Protein AF-A0A0P7T692-F1 (afdb_monomer)

Solvent-accessible surface area (backbone atoms only — not comparable to full-atom values): 8174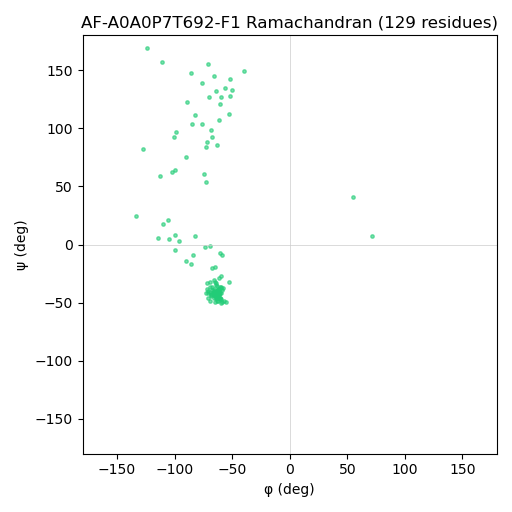 Å² total; per-residue (Å²): 115,74,67,59,56,51,54,51,48,55,52,49,52,51,54,51,49,53,57,44,62,77,65,64,51,28,70,84,69,77,42,54,64,71,55,39,50,37,54,76,70,40,74,71,66,78,65,54,94,86,53,68,98,58,78,52,71,67,55,52,51,53,51,51,55,52,51,51,53,52,52,53,49,50,56,47,51,54,50,52,50,53,54,47,51,54,47,50,53,53,49,52,52,49,48,46,67,77,50,67,76,80,76,67,81,78,81,65,66,87,77,78,80,66,85,64,72,84,73,51,63,87,85,70,54,87,81,83,82,80,132

Structure (mmCIF, N/CA/C/O backbone):
data_AF-A0A0P7T692-F1
#
_entry.id   AF-A0A0P7T692-F1
#
loop_
_atom_site.group_PDB
_atom_site.id
_atom_site.type_symbol
_atom_site.label_atom_id
_atom_site.label_alt_id
_atom_site.label_comp_id
_atom_site.label_asym_id
_atom_site.label_entity_id
_atom_site.label_seq_id
_atom_site.pdbx_PDB_ins_code
_atom_site.Cartn_x
_atom_site.Cartn_y
_atom_site.Cartn_z
_atom_site.occupancy
_atom_site.B_iso_or_equiv
_atom_site.auth_seq_id
_atom_site.auth_comp_id
_atom_site.auth_asym_id
_atom_site.auth_atom_id
_atom_site.pdbx_PDB_model_num
ATOM 1 N N . MET A 1 1 ? -5.512 -21.805 60.245 1.00 50.34 1 MET A N 1
ATOM 2 C CA . MET A 1 1 ? -5.287 -20.348 60.071 1.00 50.34 1 MET A CA 1
ATOM 3 C C . MET A 1 1 ? -5.081 -19.910 58.616 1.00 50.34 1 MET A C 1
ATOM 5 O O . MET A 1 1 ? -5.544 -18.835 58.269 1.00 50.34 1 MET A O 1
ATOM 9 N N . ARG A 1 2 ? -4.483 -20.729 57.733 1.00 51.19 2 ARG A N 1
ATOM 10 C CA . ARG A 1 2 ? -4.285 -20.387 56.305 1.00 51.19 2 ARG A CA 1
ATOM 11 C C . ARG A 1 2 ? -5.584 -20.201 55.493 1.00 51.19 2 ARG A C 1
ATOM 13 O O . ARG A 1 2 ? -5.631 -19.345 54.624 1.00 51.19 2 ARG A O 1
ATOM 20 N N . GLY A 1 3 ? -6.645 -20.951 55.814 1.00 55.47 3 GLY A N 1
ATOM 21 C CA . GLY A 1 3 ? -7.948 -20.853 55.135 1.00 55.47 3 GLY A CA 1
ATOM 22 C C . GLY A 1 3 ? -8.744 -19.581 55.460 1.00 55.47 3 GLY A C 1
ATOM 23 O O . GLY A 1 3 ? -9.309 -18.977 54.561 1.00 55.47 3 GLY A O 1
ATOM 24 N N . TYR A 1 4 ? -8.722 -19.111 56.712 1.00 52.00 4 TYR A N 1
ATOM 25 C CA . TYR A 1 4 ? -9.394 -17.863 57.104 1.00 52.00 4 TYR A CA 1
ATOM 26 C C . TYR A 1 4 ? -8.757 -16.640 56.427 1.00 52.00 4 TYR A C 1
ATOM 28 O O . TYR A 1 4 ? -9.470 -15.778 55.931 1.00 52.00 4 TYR A O 1
ATOM 36 N N . MET A 1 5 ? -7.425 -16.599 56.314 1.00 55.22 5 MET A N 1
ATOM 37 C CA . MET A 1 5 ? -6.716 -15.504 55.636 1.00 55.22 5 MET A CA 1
ATOM 38 C C . MET A 1 5 ? -7.028 -15.433 54.131 1.00 55.22 5 MET A C 1
ATOM 40 O O . MET A 1 5 ? -7.100 -14.343 53.576 1.00 55.22 5 MET A O 1
ATOM 44 N N . HIS A 1 6 ? -7.279 -16.577 53.481 1.00 57.28 6 HIS A N 1
ATOM 45 C CA . HIS A 1 6 ? -7.685 -16.632 52.073 1.00 57.28 6 HIS A CA 1
ATOM 46 C C . HIS A 1 6 ? -9.137 -16.162 51.874 1.00 57.28 6 HIS A C 1
ATOM 48 O O . HIS A 1 6 ? -9.413 -15.392 50.963 1.00 57.28 6 HIS A O 1
ATOM 54 N N . VAL A 1 7 ? -10.062 -16.555 52.758 1.00 59.16 7 VAL A N 1
ATOM 55 C CA . VAL A 1 7 ? -11.475 -16.131 52.690 1.00 59.16 7 VAL A CA 1
ATOM 56 C C . VAL A 1 7 ? -11.635 -14.637 53.008 1.00 59.16 7 VAL A C 1
ATOM 58 O O . VAL A 1 7 ? -12.359 -13.940 52.300 1.00 59.16 7 VAL A O 1
ATOM 61 N N . TYR A 1 8 ? -10.918 -14.109 54.008 1.00 59.44 8 TYR A N 1
ATOM 62 C CA . TYR A 1 8 ? -10.905 -12.666 54.284 1.00 59.44 8 TYR A CA 1
ATOM 63 C C . TYR A 1 8 ? -10.190 -11.868 53.192 1.00 59.44 8 TYR A C 1
ATOM 65 O O . TYR A 1 8 ? -10.651 -10.784 52.855 1.00 59.44 8 TYR A O 1
ATOM 73 N N . GLY A 1 9 ? -9.114 -12.402 52.602 1.00 60.28 9 GLY A N 1
ATOM 74 C CA . GLY A 1 9 ? -8.424 -11.774 51.474 1.00 60.28 9 GLY A CA 1
ATOM 75 C C . GLY A 1 9 ? -9.311 -11.650 50.232 1.00 60.28 9 GLY A C 1
ATOM 76 O O . GLY A 1 9 ? -9.384 -10.576 49.644 1.00 60.28 9 GLY A O 1
ATOM 77 N N . VAL A 1 10 ? -10.050 -12.706 49.875 1.00 62.22 10 VAL A N 1
ATOM 78 C CA . VAL A 1 10 ? -11.008 -12.685 48.751 1.00 62.22 10 VAL A CA 1
ATOM 79 C C . VAL A 1 10 ? -12.199 -11.758 49.042 1.00 62.22 10 VAL A C 1
ATOM 81 O O . VAL A 1 10 ? -12.615 -11.008 48.163 1.00 62.22 10 VAL A O 1
ATOM 84 N N . SER A 1 11 ? -12.705 -11.738 50.280 1.00 65.38 11 SER A N 1
ATOM 85 C CA . SER A 1 11 ? -13.794 -10.836 50.696 1.00 65.38 11 SER A CA 1
ATOM 86 C C . SER A 1 11 ? -13.380 -9.354 50.686 1.00 65.38 11 SER A C 1
ATOM 88 O O . SER A 1 11 ? -14.114 -8.499 50.187 1.00 65.38 11 SER A O 1
ATOM 90 N N . LEU A 1 12 ? -12.166 -9.044 51.155 1.00 70.12 12 LEU A N 1
ATOM 91 C CA . LEU A 1 12 ? -11.591 -7.698 51.083 1.00 70.12 12 LEU A CA 1
ATOM 92 C C . LEU A 1 12 ? -11.384 -7.254 49.631 1.00 70.12 12 LEU A C 1
ATOM 94 O O . LEU A 1 12 ? -11.774 -6.143 49.288 1.00 70.12 12 LEU A O 1
ATOM 98 N N . LEU A 1 13 ? -10.851 -8.123 48.763 1.00 74.81 13 LEU A N 1
ATOM 99 C CA . LEU A 1 13 ? -10.672 -7.817 47.338 1.00 74.81 13 LEU A CA 1
ATOM 100 C C . LEU A 1 13 ? -11.999 -7.495 46.641 1.00 74.81 13 LEU A C 1
ATOM 102 O O . LEU A 1 13 ? -12.043 -6.594 45.808 1.00 74.81 13 LEU A O 1
ATOM 106 N N . GLN A 1 14 ? -13.085 -8.176 47.006 1.00 79.06 14 GLN A N 1
ATOM 107 C CA . GLN A 1 14 ? -14.400 -7.926 46.420 1.00 79.06 14 GLN A CA 1
ATOM 108 C C . GLN A 1 14 ? -15.000 -6.588 46.874 1.00 79.06 14 GLN A C 1
ATOM 110 O O . GLN A 1 14 ? -15.521 -5.841 46.048 1.00 79.06 14 GLN A O 1
ATOM 115 N N . CYS A 1 15 ? -14.876 -6.239 48.157 1.00 82.75 15 CYS A N 1
ATOM 116 C CA . CYS A 1 15 ? -15.319 -4.937 48.668 1.00 82.75 15 CYS A CA 1
ATOM 117 C C . CYS A 1 15 ? -14.488 -3.779 48.077 1.00 82.75 15 CYS A C 1
ATOM 119 O O . CYS A 1 15 ? -15.026 -2.757 47.639 1.00 82.75 15 CYS A O 1
ATOM 121 N N . CYS A 1 16 ? -13.171 -3.966 47.983 1.00 83.75 16 CYS A N 1
ATOM 122 C CA . CYS A 1 16 ? -12.267 -3.017 47.340 1.00 83.75 16 CYS A CA 1
ATOM 123 C C . CYS A 1 16 ? -12.574 -2.835 45.846 1.00 83.75 16 CYS A C 1
ATOM 125 O O . CYS A 1 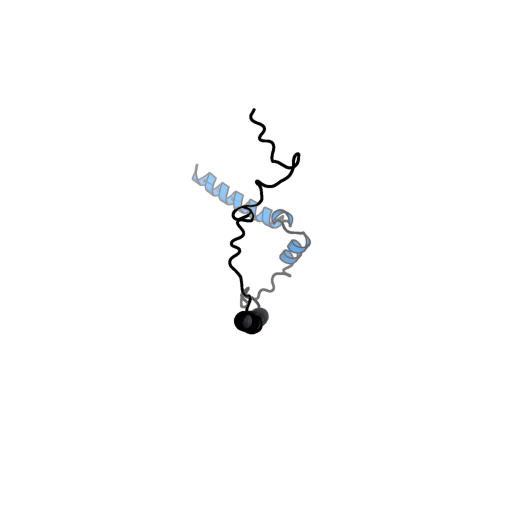16 ? -12.531 -1.714 45.355 1.00 83.75 16 CYS A O 1
ATOM 127 N N . ALA A 1 17 ? -12.925 -3.901 45.124 1.00 86.19 17 ALA A N 1
ATOM 128 C CA . ALA A 1 17 ? -13.275 -3.803 43.708 1.00 86.19 17 ALA A CA 1
ATOM 129 C C . ALA A 1 17 ? -14.570 -3.006 43.473 1.00 86.19 17 ALA A C 1
ATOM 131 O O . ALA A 1 17 ? -14.604 -2.158 42.587 1.00 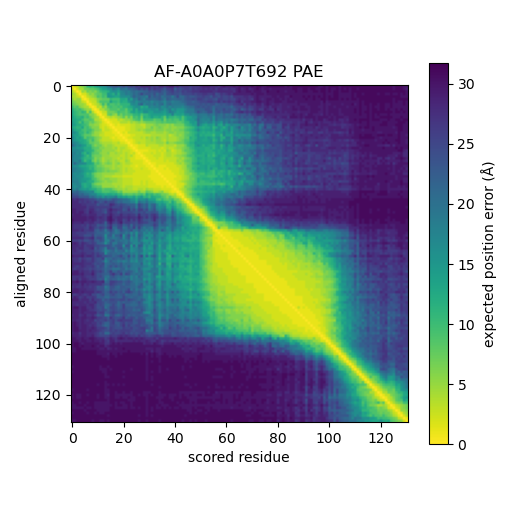86.19 17 ALA A O 1
ATOM 132 N N . VAL A 1 18 ? -15.615 -3.232 44.279 1.00 85.88 18 VAL A N 1
ATOM 133 C CA . VAL A 1 18 ? -16.887 -2.491 44.156 1.00 85.88 18 VAL A CA 1
ATOM 134 C C . VAL A 1 18 ? -16.668 -0.999 44.410 1.00 85.88 18 VAL A C 1
ATOM 136 O O . VAL A 1 18 ? -17.044 -0.170 43.588 1.00 85.88 18 VAL A O 1
ATOM 139 N N . THR A 1 19 ? -15.973 -0.665 45.498 1.00 85.38 19 THR A N 1
ATOM 140 C CA . THR A 1 19 ? -15.654 0.732 45.843 1.00 85.38 19 THR A CA 1
ATOM 141 C C . THR A 1 19 ? -14.712 1.408 44.844 1.00 85.38 19 THR A C 1
ATOM 143 O O . THR A 1 19 ? -14.803 2.619 44.644 1.00 85.38 19 THR A O 1
ATOM 146 N N . PHE A 1 20 ? -13.824 0.649 44.195 1.00 85.62 20 PHE A N 1
ATOM 147 C CA . PHE A 1 20 ? -12.983 1.148 43.107 1.00 85.62 20 PHE A CA 1
ATOM 148 C C . PHE A 1 20 ? -13.801 1.469 41.853 1.00 85.62 20 PHE A C 1
ATOM 150 O O . PHE A 1 20 ? -13.618 2.536 41.279 1.00 85.62 20 PHE A O 1
ATOM 157 N N . ILE A 1 21 ? -14.731 0.596 41.454 1.00 84.94 21 ILE A N 1
ATOM 158 C CA . ILE A 1 21 ? -15.604 0.830 40.292 1.00 84.94 21 ILE A CA 1
ATOM 159 C C . ILE A 1 21 ? -16.506 2.050 40.523 1.00 84.94 21 ILE A C 1
ATOM 161 O O . ILE A 1 21 ? -16.673 2.863 39.618 1.00 84.94 21 ILE A O 1
ATOM 165 N N . GLU A 1 22 ? -17.040 2.221 41.735 1.00 84.75 22 GLU A N 1
ATOM 166 C CA . GLU A 1 22 ? -17.847 3.397 42.101 1.00 84.75 22 GLU A CA 1
ATOM 167 C C . GLU A 1 22 ? -17.075 4.720 42.000 1.00 84.75 22 GLU A C 1
ATOM 169 O O . GLU A 1 22 ? -17.674 5.767 41.757 1.00 84.75 22 GLU A O 1
ATOM 174 N N . LYS A 1 23 ? -15.753 4.684 42.197 1.00 86.56 23 LYS A N 1
ATOM 175 C CA . LYS A 1 23 ? -14.864 5.856 42.159 1.00 86.56 23 LYS A CA 1
ATOM 176 C C . LYS A 1 23 ? -13.935 5.860 40.946 1.00 86.56 23 LYS A C 1
ATOM 178 O O . LYS A 1 23 ? -12.924 6.561 40.962 1.00 86.56 23 LYS A O 1
ATOM 183 N N . LEU A 1 24 ? -14.253 5.067 39.926 1.00 89.44 24 LEU A N 1
ATOM 184 C CA . LEU A 1 24 ? -13.445 4.950 38.723 1.00 89.44 24 LEU A CA 1
ATOM 185 C C . LEU A 1 24 ? -13.418 6.294 37.993 1.00 89.44 24 LEU A C 1
ATOM 187 O O . LEU A 1 24 ? -14.463 6.902 37.769 1.00 89.44 24 LEU A O 1
ATOM 191 N N . ASP A 1 25 ? -12.229 6.740 37.602 1.00 90.12 25 ASP A N 1
ATOM 192 C CA . ASP A 1 25 ? -12.041 7.972 36.845 1.00 90.12 25 ASP A CA 1
ATOM 193 C C . ASP A 1 25 ? -11.294 7.727 35.526 1.00 90.12 25 ASP A C 1
ATOM 195 O O . ASP A 1 25 ? -10.746 6.652 35.263 1.00 90.12 25 ASP A O 1
ATOM 199 N N . ALA A 1 26 ? -11.270 8.751 34.672 1.00 90.56 26 ALA A N 1
ATOM 200 C CA . ALA A 1 26 ? -10.615 8.679 33.370 1.00 90.56 26 ALA A CA 1
ATOM 201 C C . ALA A 1 26 ? -9.111 8.368 33.484 1.00 90.56 26 ALA A C 1
ATOM 203 O O . ALA A 1 26 ? -8.565 7.615 32.678 1.00 90.56 26 ALA A O 1
ATOM 204 N N . GLN A 1 27 ? -8.446 8.915 34.507 1.00 89.38 27 GLN A N 1
ATOM 205 C CA . GLN A 1 27 ? -7.010 8.733 34.729 1.00 89.38 27 GLN A CA 1
ATOM 206 C C . GLN A 1 27 ? -6.671 7.287 35.098 1.00 89.38 27 GLN A C 1
ATOM 208 O O . GLN A 1 27 ? -5.676 6.754 34.608 1.00 89.38 27 GLN A O 1
ATOM 213 N N . SER A 1 28 ? -7.536 6.620 35.866 1.00 89.25 28 SER A N 1
ATOM 214 C CA . SER A 1 28 ? -7.406 5.201 36.216 1.00 89.25 28 SER A CA 1
ATOM 215 C C . SER A 1 28 ? -7.387 4.284 34.990 1.00 89.25 28 SER A C 1
ATOM 217 O O . SER A 1 28 ? -6.801 3.205 35.043 1.00 89.25 28 SER A O 1
ATOM 219 N N . LEU A 1 29 ? -8.004 4.710 33.882 1.00 88.38 29 LEU A N 1
ATOM 220 C CA . LEU A 1 29 ? -8.062 3.975 32.615 1.00 88.38 29 LEU A CA 1
ATOM 221 C C . LEU A 1 29 ? -7.128 4.542 31.534 1.00 88.38 29 LEU A C 1
ATOM 223 O O . LEU A 1 29 ? -7.152 4.056 30.404 1.00 88.38 29 LEU A O 1
ATOM 227 N N . ASN A 1 30 ? -6.313 5.553 31.859 1.00 91.12 30 ASN A N 1
ATOM 228 C CA . ASN A 1 30 ? -5.482 6.282 30.896 1.00 91.12 30 ASN A CA 1
ATOM 229 C C . ASN A 1 30 ? -6.293 6.860 29.713 1.00 91.12 30 ASN A C 1
ATOM 231 O O . ASN A 1 30 ? -5.873 6.801 28.557 1.00 91.12 30 ASN A O 1
ATOM 235 N N . LEU A 1 31 ? -7.478 7.397 30.010 1.00 91.12 31 LEU A N 1
ATOM 236 C CA . LEU A 1 31 ? -8.375 8.039 29.052 1.00 91.12 31 LEU A CA 1
ATOM 237 C C . LEU A 1 31 ? -8.457 9.545 29.305 1.00 91.12 31 LEU A C 1
ATOM 239 O O . LEU A 1 31 ? -8.247 10.035 30.421 1.00 91.12 31 LEU A O 1
ATOM 243 N N . SER A 1 32 ? -8.832 10.293 28.269 1.00 91.19 32 SER A N 1
ATOM 244 C CA . SER A 1 32 ? -9.276 11.672 28.462 1.00 91.19 32 SER A CA 1
ATOM 245 C C . SER A 1 32 ? -10.652 11.707 29.143 1.00 91.19 32 SER A C 1
ATOM 247 O O . SER A 1 32 ? -11.452 10.778 29.021 1.00 91.19 32 SER A O 1
ATOM 249 N N . SER A 1 33 ? -10.967 12.806 29.838 1.00 90.06 33 SER A N 1
ATOM 250 C CA . SER A 1 33 ? -12.282 12.972 30.481 1.00 90.06 33 SER A CA 1
ATOM 251 C C . SER A 1 33 ? -13.433 12.881 29.470 1.00 90.06 33 SER A C 1
ATOM 253 O O . SER A 1 33 ? -14.445 12.250 29.754 1.00 90.06 33 SER A O 1
ATOM 255 N N . ALA A 1 34 ? -13.253 13.418 28.260 1.00 88.06 34 ALA A N 1
ATOM 256 C CA . ALA A 1 34 ? -14.269 13.369 27.212 1.00 88.06 34 ALA A CA 1
ATOM 257 C C . ALA A 1 34 ? -14.543 11.940 26.709 1.00 88.06 34 ALA A C 1
ATOM 259 O O . ALA A 1 34 ? -15.690 11.598 26.425 1.00 88.06 34 ALA A O 1
ATOM 260 N N . GLU A 1 35 ? -13.511 11.101 26.594 1.00 87.38 35 GLU A N 1
ATOM 261 C CA . GLU A 1 35 ? -13.670 9.698 26.195 1.00 87.38 35 GLU A CA 1
ATOM 262 C C . GLU A 1 35 ? -14.323 8.882 27.302 1.00 87.38 35 GLU A C 1
ATOM 264 O O . GLU A 1 35 ? -15.273 8.150 27.031 1.00 87.38 35 GLU A O 1
ATOM 269 N N . PHE A 1 36 ? -13.860 9.049 28.541 1.00 91.00 36 PHE A N 1
ATOM 270 C CA . PHE A 1 36 ? -14.435 8.383 29.703 1.00 91.00 36 PHE A CA 1
ATOM 271 C C . PHE A 1 36 ? -15.935 8.670 29.831 1.00 91.00 36 PHE A C 1
ATOM 273 O O . PHE A 1 36 ? -16.731 7.737 29.882 1.00 91.00 36 PHE A O 1
ATOM 280 N N . GLU A 1 37 ? -16.342 9.940 29.760 1.00 89.50 37 GLU A N 1
ATOM 281 C CA . GLU A 1 37 ? -17.759 10.321 29.798 1.00 89.50 37 GLU A CA 1
ATOM 282 C C . GLU A 1 37 ? -18.549 9.740 28.623 1.00 89.50 37 GLU A C 1
ATOM 284 O O . GLU A 1 37 ? -19.676 9.272 28.788 1.00 89.50 37 GLU A O 1
ATOM 289 N N . ARG A 1 38 ? -17.964 9.695 27.422 1.00 85.19 38 ARG A N 1
ATOM 290 C CA . ARG A 1 38 ? -18.615 9.079 26.257 1.00 85.19 38 ARG A CA 1
ATOM 291 C C . ARG A 1 38 ? -18.866 7.579 26.476 1.00 85.19 38 ARG A C 1
ATOM 293 O O . ARG A 1 38 ? -19.925 7.085 26.086 1.00 85.19 38 ARG A O 1
ATOM 300 N N . TYR A 1 39 ? -17.932 6.868 27.112 1.00 84.56 39 TYR A N 1
ATOM 301 C CA . TYR A 1 39 ? -18.098 5.458 27.487 1.00 84.56 39 TYR A CA 1
ATOM 302 C C . TYR A 1 39 ? -19.135 5.276 28.604 1.00 84.56 39 TYR A C 1
ATOM 304 O O . TYR A 1 39 ? -20.045 4.461 28.454 1.00 84.56 39 TYR A O 1
ATOM 312 N N . MET A 1 40 ? -19.045 6.057 29.684 1.00 83.81 40 MET A N 1
ATOM 313 C CA . MET A 1 40 ? -19.931 5.946 30.852 1.00 83.81 40 MET A CA 1
ATOM 314 C C . MET A 1 40 ? -21.374 6.377 30.555 1.00 83.81 40 MET A C 1
ATOM 316 O O . MET A 1 40 ? -22.316 5.788 31.078 1.00 83.81 40 MET A O 1
ATOM 320 N N . SER A 1 41 ? -21.569 7.350 29.659 1.00 83.50 41 SER A N 1
ATOM 321 C CA . SER A 1 41 ? -22.894 7.773 29.174 1.00 83.50 41 SER A CA 1
ATOM 322 C C . SER A 1 41 ? -23.548 6.780 28.206 1.00 83.50 41 SER A C 1
ATOM 324 O O . SER A 1 41 ? -24.662 7.019 27.742 1.00 83.50 41 SER A O 1
ATOM 326 N N . GLY A 1 42 ? -22.867 5.681 27.863 1.00 72.56 42 GLY A N 1
ATOM 327 C CA . GLY A 1 42 ? -23.387 4.669 26.947 1.00 72.56 42 GLY A CA 1
ATOM 328 C C . GLY A 1 42 ? -23.443 5.117 25.485 1.00 72.56 42 GLY A C 1
ATOM 329 O O . GLY A 1 42 ? -23.932 4.365 24.648 1.00 72.56 42 GLY A O 1
ATOM 330 N N . GLN A 1 43 ? -22.896 6.288 25.138 1.00 68.38 43 GLN A N 1
ATOM 331 C CA . GLN A 1 43 ? -22.857 6.786 23.756 1.00 68.38 43 GLN A CA 1
ATOM 332 C C . GLN A 1 43 ? -21.950 5.945 22.844 1.00 68.38 43 GLN A C 1
ATOM 334 O O . GLN A 1 43 ? -22.112 5.966 21.628 1.00 68.38 43 GLN A O 1
ATOM 339 N N . VAL A 1 44 ? -21.013 5.178 23.415 1.00 63.81 44 VAL A N 1
ATOM 340 C CA . VAL A 1 44 ? -20.218 4.178 22.675 1.00 63.81 44 VAL A CA 1
ATOM 341 C C . VAL A 1 44 ? -20.945 2.825 22.576 1.00 63.81 44 VAL A C 1
ATOM 343 O O . VAL A 1 44 ? -20.623 2.005 21.721 1.00 63.81 44 VAL A O 1
ATOM 346 N N . SER A 1 45 ? -21.964 2.592 23.411 1.00 59.03 45 SER A N 1
ATOM 347 C CA . SER A 1 45 ? -22.685 1.320 23.522 1.00 59.03 45 SER A CA 1
ATOM 348 C C . SER A 1 45 ? -24.037 1.364 22.802 1.00 59.03 45 SER A C 1
ATOM 350 O O . SER A 1 45 ? -25.099 1.190 23.394 1.00 59.03 45 SER A O 1
ATOM 352 N N . GLN A 1 46 ? -24.003 1.570 21.488 1.00 53.28 46 GLN A N 1
ATOM 353 C CA . GLN A 1 46 ? -25.032 1.030 20.594 1.00 53.28 46 GLN A CA 1
ATOM 354 C C . GLN A 1 46 ? -24.392 -0.040 19.710 1.00 53.28 46 GLN A C 1
ATOM 356 O O . GLN A 1 46 ? -24.365 0.058 18.488 1.00 53.28 46 GLN A O 1
ATOM 361 N N . VAL A 1 47 ? -23.835 -1.068 20.349 1.00 53.25 47 VAL A N 1
ATOM 362 C CA . VAL A 1 47 ? -23.504 -2.321 19.672 1.00 53.25 47 VAL A CA 1
ATOM 363 C C . VAL A 1 47 ? -24.647 -3.278 19.979 1.00 53.25 47 VAL A C 1
ATOM 365 O O . VAL A 1 47 ? -24.718 -3.866 21.055 1.00 53.25 47 VAL A O 1
ATOM 368 N N . ASP A 1 48 ? -25.593 -3.363 19.047 1.00 52.81 48 ASP A N 1
ATOM 369 C CA . ASP A 1 48 ? -26.598 -4.422 19.023 1.00 52.81 48 ASP A CA 1
ATOM 370 C C . ASP A 1 48 ? -25.859 -5.774 19.115 1.00 52.81 48 ASP A C 1
ATOM 372 O O . ASP A 1 48 ? -24.938 -5.998 18.330 1.00 52.81 48 ASP A O 1
ATOM 376 N N . PRO A 1 49 ? -26.201 -6.692 20.036 1.00 50.16 49 PRO A N 1
ATOM 377 C CA . PRO A 1 49 ? -25.544 -7.998 20.143 1.00 50.16 49 PRO A CA 1
ATOM 378 C C . PRO A 1 49 ? -25.680 -8.874 18.880 1.00 50.16 49 PRO A C 1
ATOM 380 O O . PRO A 1 49 ? -25.036 -9.920 18.796 1.00 50.16 49 PRO A O 1
ATOM 383 N N . ARG A 1 50 ? -26.484 -8.466 17.882 1.00 49.47 50 ARG A N 1
ATOM 384 C CA . ARG A 1 50 ? -26.501 -9.058 16.526 1.00 49.47 50 ARG A CA 1
ATOM 385 C C . ARG A 1 50 ? -25.534 -8.409 15.534 1.00 49.47 50 ARG A C 1
ATOM 387 O O . ARG A 1 50 ? -25.275 -8.987 14.482 1.00 49.47 50 ARG A O 1
ATOM 394 N N . SER A 1 51 ? -24.999 -7.241 15.858 1.00 53.31 51 SER A N 1
ATOM 395 C CA . SER A 1 51 ? -23.966 -6.560 15.093 1.00 53.31 51 SER A CA 1
ATOM 396 C C . SER A 1 51 ? -22.630 -6.805 15.778 1.00 53.31 51 SER A C 1
ATOM 398 O O . SER A 1 51 ? -22.213 -6.074 16.671 1.00 53.31 51 SER A O 1
ATOM 400 N N . SER A 1 52 ? -21.938 -7.854 15.344 1.00 54.34 52 SER A N 1
ATOM 401 C CA . SER A 1 52 ? -20.501 -8.010 15.579 1.00 54.34 52 SER A CA 1
ATOM 402 C C . SER A 1 52 ? -19.752 -6.673 15.419 1.00 54.34 52 SER A C 1
ATOM 404 O O . SER A 1 52 ? -20.137 -5.890 14.543 1.00 54.34 52 SER A O 1
ATOM 406 N N . PRO A 1 53 ? -18.635 -6.437 16.137 1.00 53.47 53 PRO A N 1
ATOM 407 C CA . PRO A 1 53 ? -17.689 -5.364 15.830 1.00 53.47 53 PRO A CA 1
ATOM 408 C C . PRO A 1 53 ? -16.899 -5.740 14.565 1.00 53.47 53 PRO A C 1
ATOM 410 O O . PRO A 1 53 ? -15.678 -5.860 14.564 1.00 53.47 53 PRO A O 1
ATOM 413 N N . GLY A 1 54 ? -17.619 -6.052 13.493 1.00 59.22 54 GLY A N 1
ATOM 414 C CA . GLY A 1 54 ? -17.064 -6.236 12.171 1.00 59.22 54 GLY A CA 1
ATOM 415 C C . GLY A 1 54 ? -16.982 -4.870 11.497 1.00 59.22 54 GLY A C 1
ATOM 416 O O . GLY A 1 54 ? -17.838 -4.018 11.754 1.00 59.22 54 GLY A O 1
ATOM 417 N N . PRO A 1 55 ? -15.983 -4.633 10.633 1.00 61.19 55 PRO A N 1
ATOM 418 C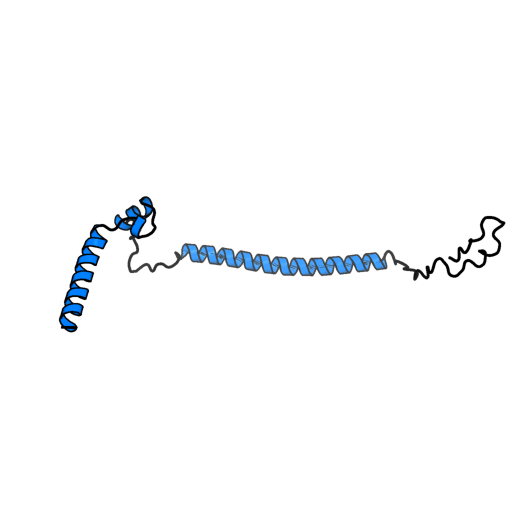 CA . PRO A 1 55 ? -16.053 -3.504 9.715 1.00 61.19 55 PRO A CA 1
ATOM 419 C C . PRO A 1 55 ? -17.412 -3.543 9.004 1.00 61.19 55 PRO A C 1
ATOM 421 O O . PRO A 1 55 ? -17.850 -4.612 8.570 1.00 61.19 55 PRO A O 1
ATOM 424 N N . SER A 1 56 ? -18.100 -2.398 8.937 1.00 78.94 56 SER A N 1
ATOM 425 C CA . SER A 1 56 ? -19.381 -2.305 8.235 1.00 78.94 56 SER A CA 1
ATOM 426 C C . SER A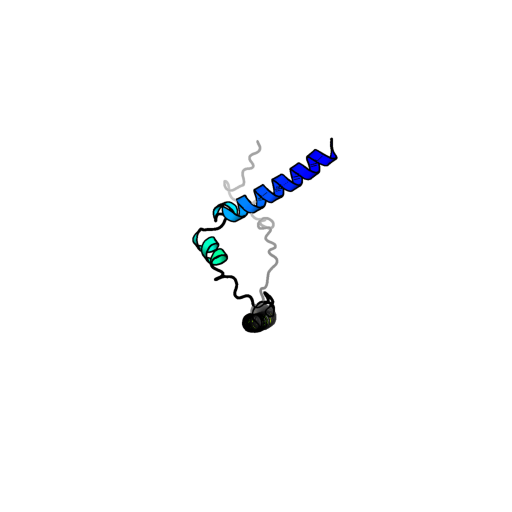 1 56 ? -19.215 -2.866 6.820 1.00 78.94 56 SER A C 1
ATOM 428 O O . SER A 1 56 ? -18.165 -2.692 6.197 1.00 78.94 56 SER A O 1
ATOM 430 N N . LEU A 1 57 ? -20.227 -3.571 6.307 1.00 81.62 57 LEU A N 1
ATOM 431 C CA . LEU A 1 57 ? -20.167 -4.170 4.967 1.00 81.62 57 LEU A CA 1
ATOM 432 C C . LEU A 1 57 ? -19.783 -3.132 3.895 1.00 81.62 57 LEU A C 1
ATOM 434 O O . LEU A 1 57 ? -19.036 -3.449 2.972 1.00 81.62 57 LEU A O 1
ATOM 438 N N . ASP A 1 58 ? -20.193 -1.876 4.086 1.00 84.25 58 ASP A N 1
ATOM 439 C CA . ASP A 1 58 ? -19.807 -0.737 3.249 1.00 84.25 58 ASP A CA 1
ATOM 440 C C . ASP A 1 58 ? -18.300 -0.450 3.287 1.00 84.25 58 ASP A C 1
ATOM 442 O O . ASP A 1 58 ? -17.679 -0.235 2.246 1.00 84.25 58 ASP A O 1
ATOM 446 N N . LEU A 1 59 ? -17.677 -0.487 4.471 1.00 88.19 59 LEU A N 1
ATOM 447 C CA . LEU A 1 59 ? -16.234 -0.298 4.609 1.00 88.19 59 LEU A CA 1
ATOM 448 C C . LEU A 1 59 ? -15.466 -1.429 3.919 1.00 88.19 59 LEU A C 1
ATOM 450 O O . LEU A 1 59 ? -14.477 -1.168 3.236 1.00 88.19 59 LEU A O 1
ATOM 454 N N . LEU A 1 60 ? -15.933 -2.673 4.048 1.00 90.06 60 LEU A N 1
ATOM 455 C CA . LEU A 1 60 ? -15.340 -3.812 3.344 1.00 90.06 60 LEU A CA 1
ATOM 456 C C . LEU A 1 60 ? -15.471 -3.680 1.821 1.00 90.06 60 LEU A C 1
ATOM 458 O O . LEU A 1 60 ? -14.510 -3.968 1.108 1.00 90.06 60 LEU A O 1
ATOM 462 N N . ALA A 1 61 ? -16.612 -3.201 1.320 1.00 90.00 61 ALA A N 1
ATOM 463 C CA . ALA A 1 61 ? -16.814 -2.961 -0.107 1.00 90.00 61 ALA A CA 1
ATOM 464 C C . ALA A 1 61 ? -15.873 -1.869 -0.646 1.00 90.00 61 ALA A C 1
ATOM 466 O O . ALA A 1 61 ? -15.230 -2.058 -1.682 1.00 90.00 61 ALA A O 1
ATOM 467 N N . VAL A 1 62 ? -15.728 -0.756 0.082 1.00 93.19 62 VAL A N 1
ATOM 468 C CA . VAL A 1 62 ? -14.798 0.331 -0.272 1.00 93.19 62 VAL A CA 1
ATOM 469 C C . VAL A 1 62 ? -13.347 -0.155 -0.261 1.00 93.19 62 VAL A C 1
ATOM 471 O O . VAL A 1 62 ? -12.589 0.134 -1.190 1.00 93.19 62 VAL A O 1
ATOM 474 N N . LEU A 1 63 ? -12.954 -0.916 0.765 1.00 94.56 63 LEU A N 1
ATOM 475 C CA . LEU A 1 63 ? -11.608 -1.483 0.859 1.00 94.56 63 LEU A CA 1
ATOM 476 C C . LEU A 1 63 ? -11.330 -2.473 -0.277 1.00 94.56 63 LEU A C 1
ATOM 478 O O . LEU A 1 63 ? -10.266 -2.396 -0.890 1.00 94.56 63 LEU A O 1
ATOM 482 N N . GLY A 1 64 ? -12.293 -3.337 -0.608 1.00 94.75 64 GLY A N 1
ATOM 483 C CA . GLY A 1 64 ? -12.188 -4.273 -1.727 1.00 94.75 64 GLY A CA 1
ATOM 484 C C . GLY A 1 64 ? -12.008 -3.560 -3.068 1.00 94.75 64 GLY A C 1
ATOM 485 O O . GLY A 1 64 ? -11.085 -3.879 -3.815 1.00 94.75 64 GLY A O 1
ATOM 486 N N . ALA A 1 65 ? -12.818 -2.532 -3.341 1.00 95.25 65 ALA A N 1
ATOM 487 C CA . ALA A 1 65 ? -12.706 -1.740 -4.567 1.00 95.25 65 ALA A CA 1
ATOM 488 C C . ALA A 1 65 ? -11.347 -1.029 -4.682 1.00 95.25 65 ALA A C 1
ATOM 490 O O . ALA A 1 65 ? -10.724 -1.028 -5.746 1.00 95.25 65 ALA A O 1
ATOM 491 N N . ARG A 1 66 ? -10.851 -0.457 -3.578 1.00 96.69 66 ARG A N 1
ATOM 492 C CA . ARG A 1 66 ? -9.528 0.179 -3.547 1.00 96.69 66 ARG A CA 1
ATOM 493 C C . ARG A 1 66 ? -8.412 -0.833 -3.799 1.00 96.69 66 ARG A C 1
ATOM 495 O O . ARG A 1 66 ? -7.456 -0.521 -4.503 1.00 96.69 66 ARG A O 1
ATOM 502 N N . GLN A 1 67 ? -8.517 -2.025 -3.221 1.00 97.38 67 GLN A N 1
ATOM 503 C CA . GLN A 1 67 ? -7.504 -3.061 -3.382 1.00 97.38 67 GLN A CA 1
ATOM 504 C C . GLN A 1 67 ? -7.426 -3.563 -4.826 1.00 97.38 67 GLN A C 1
ATOM 506 O O . GLN A 1 67 ? -6.325 -3.705 -5.356 1.00 97.38 67 GLN A O 1
ATOM 511 N N . GLU A 1 68 ? -8.574 -3.729 -5.482 1.00 97.31 68 GLU A N 1
ATOM 512 C CA . GLU A 1 68 ? -8.635 -4.068 -6.905 1.00 97.31 68 GLU A CA 1
ATOM 513 C C . GLU A 1 68 ? -7.974 -2.987 -7.775 1.00 97.31 68 GLU A C 1
ATOM 515 O O . GLU A 1 68 ? -7.133 -3.295 -8.618 1.00 97.31 68 GLU A O 1
ATOM 520 N N . GLN A 1 69 ? -8.262 -1.704 -7.525 1.00 97.88 69 GLN A N 1
ATOM 521 C CA . GLN A 1 69 ? -7.624 -0.600 -8.256 1.00 97.88 69 GLN A CA 1
ATOM 522 C C . GLN A 1 69 ? -6.100 -0.579 -8.092 1.00 97.88 69 GLN A C 1
ATOM 524 O O . GLN A 1 69 ? -5.376 -0.344 -9.061 1.00 97.88 69 GLN A O 1
ATOM 529 N N . VAL A 1 70 ? -5.601 -0.828 -6.878 1.00 98.31 70 VAL A N 1
ATOM 530 C CA . VAL A 1 70 ? -4.155 -0.890 -6.617 1.00 98.31 70 VAL A CA 1
ATOM 531 C C . VAL A 1 70 ? -3.519 -2.047 -7.381 1.00 98.31 70 VAL A C 1
ATOM 533 O O . VAL A 1 70 ? -2.472 -1.864 -8.000 1.00 98.31 70 VAL A O 1
ATOM 536 N N . LEU A 1 71 ? -4.155 -3.218 -7.378 1.00 98.19 71 LEU A N 1
ATOM 537 C CA . LEU A 1 71 ? -3.645 -4.403 -8.060 1.00 98.19 71 LEU A CA 1
ATOM 538 C C . LEU A 1 71 ? -3.619 -4.209 -9.583 1.00 98.19 71 LEU A C 1
ATOM 540 O O . LEU A 1 71 ? -2.604 -4.489 -10.221 1.00 98.19 71 LEU A O 1
ATOM 544 N N . GLN A 1 72 ? -4.679 -3.636 -10.155 1.00 98.06 72 GLN A N 1
ATOM 545 C CA . GLN A 1 72 ? -4.721 -3.274 -11.574 1.00 98.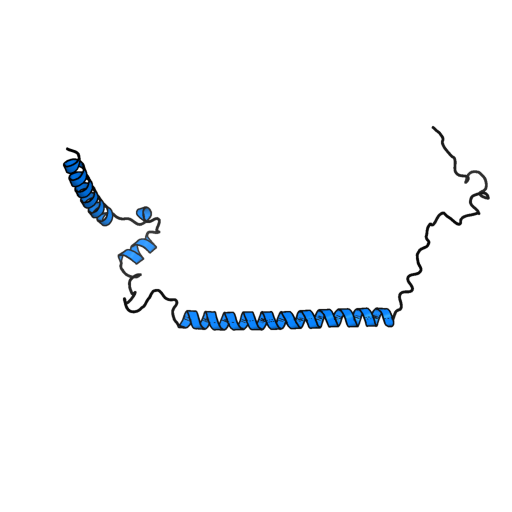06 72 GLN A CA 1
ATOM 546 C C . GLN A 1 72 ? -3.652 -2.234 -11.934 1.00 98.06 72 GLN A C 1
ATOM 548 O O . GLN A 1 72 ? -2.981 -2.364 -12.962 1.00 98.06 72 GLN A O 1
ATOM 553 N N . GLY A 1 73 ? -3.458 -1.223 -11.082 1.00 98.06 73 GLY A N 1
ATOM 554 C CA . GLY A 1 73 ? -2.412 -0.216 -11.251 1.00 98.06 73 GLY A CA 1
ATOM 555 C C . GLY A 1 73 ? -1.007 -0.821 -11.231 1.00 98.06 73 GLY A C 1
ATOM 556 O O . GLY A 1 73 ? -0.191 -0.490 -12.088 1.00 98.06 73 GLY A O 1
ATOM 557 N N . ALA A 1 74 ? -0.746 -1.751 -10.310 1.00 98.06 74 ALA A N 1
ATOM 558 C CA . ALA A 1 74 ? 0.533 -2.447 -10.208 1.00 98.06 74 ALA A CA 1
ATOM 559 C C . ALA A 1 74 ? 0.818 -3.313 -11.445 1.00 98.06 74 ALA A C 1
ATOM 561 O O . ALA A 1 74 ? 1.895 -3.209 -12.025 1.00 98.06 74 ALA A O 1
ATOM 562 N N . GLN A 1 75 ? -0.163 -4.094 -11.907 1.00 98.19 75 GLN A N 1
ATOM 563 C CA . GLN A 1 75 ? -0.018 -4.901 -13.126 1.00 98.19 75 GLN A CA 1
ATOM 564 C C . GLN A 1 75 ? 0.180 -4.043 -14.379 1.00 98.19 75 GLN A C 1
ATOM 566 O O . GLN A 1 75 ? 0.874 -4.442 -15.312 1.00 98.19 75 GLN A O 1
ATOM 571 N N . LYS A 1 76 ? -0.463 -2.870 -14.441 1.00 98.19 76 LYS A N 1
ATOM 572 C CA . LYS A 1 76 ? -0.236 -1.925 -15.534 1.00 98.19 76 LYS A CA 1
ATOM 573 C C . LYS A 1 76 ? 1.197 -1.399 -15.501 1.00 98.19 76 LYS A C 1
ATOM 575 O O . LYS A 1 76 ? 1.867 -1.459 -16.521 1.00 98.19 76 LYS A O 1
ATOM 580 N N . LEU A 1 77 ? 1.662 -0.945 -14.339 1.00 98.00 77 LEU A N 1
ATOM 581 C CA . LEU A 1 77 ? 3.024 -0.444 -14.172 1.00 98.00 77 LEU A CA 1
ATOM 582 C C . LEU A 1 77 ? 4.076 -1.504 -14.523 1.00 98.00 77 LEU A C 1
ATOM 584 O O . LEU A 1 77 ? 5.079 -1.179 -15.147 1.00 98.00 77 LEU A O 1
ATOM 588 N N . GLU A 1 78 ? 3.842 -2.763 -14.152 1.00 98.12 78 GLU A N 1
ATOM 589 C CA . GLU A 1 78 ? 4.711 -3.884 -14.517 1.00 98.12 78 GLU A CA 1
ATOM 590 C C . GLU A 1 78 ? 4.868 -4.007 -16.038 1.00 98.12 78 GLU A C 1
ATOM 592 O O . GLU A 1 78 ? 5.990 -4.057 -16.540 1.00 98.12 78 GLU A O 1
ATOM 597 N N . ARG A 1 79 ? 3.756 -3.981 -16.783 1.00 98.19 79 ARG A N 1
ATOM 598 C CA . ARG A 1 79 ? 3.793 -4.004 -18.254 1.00 98.19 79 ARG A CA 1
ATOM 599 C C . ARG A 1 79 ? 4.484 -2.770 -18.825 1.00 98.19 79 ARG A C 1
ATOM 601 O O . ARG A 1 79 ? 5.343 -2.911 -19.688 1.00 98.19 79 ARG A O 1
ATOM 608 N N . ASP A 1 80 ? 4.155 -1.589 -18.305 1.00 98.19 80 ASP A N 1
ATOM 609 C CA . ASP A 1 80 ? 4.736 -0.323 -18.759 1.00 98.19 80 ASP A CA 1
ATOM 610 C C . ASP A 1 80 ? 6.270 -0.310 -18.568 1.00 98.19 80 ASP A C 1
ATOM 612 O O . ASP A 1 80 ? 6.995 0.215 -19.414 1.00 98.19 80 ASP A O 1
ATOM 616 N N . LEU A 1 81 ? 6.785 -0.916 -17.488 1.00 98.38 81 LEU A N 1
ATOM 617 C CA . LEU A 1 81 ? 8.225 -1.043 -17.233 1.00 98.38 81 LEU A CA 1
ATOM 618 C C . LEU A 1 81 ? 8.919 -1.984 -18.220 1.00 98.38 81 LEU A C 1
ATOM 620 O O . LEU A 1 81 ? 10.004 -1.653 -18.702 1.00 98.38 81 LEU A O 1
ATOM 624 N N . ILE A 1 82 ? 8.301 -3.126 -18.530 1.00 97.50 82 ILE A N 1
ATOM 625 C CA . ILE A 1 82 ? 8.824 -4.081 -19.518 1.00 97.50 82 ILE A CA 1
ATOM 626 C C . ILE A 1 82 ? 8.861 -3.425 -20.904 1.00 97.50 82 ILE A C 1
ATOM 628 O O . ILE A 1 82 ? 9.904 -3.413 -21.558 1.00 97.50 82 ILE A O 1
ATOM 632 N N . ASP A 1 83 ? 7.762 -2.791 -21.316 1.00 98.19 83 ASP A N 1
ATOM 633 C CA . ASP A 1 83 ? 7.669 -2.104 -22.608 1.00 98.19 83 ASP A CA 1
ATOM 634 C C . ASP A 1 83 ? 8.690 -0.964 -22.727 1.00 98.19 83 ASP A C 1
ATOM 636 O O . ASP A 1 83 ? 9.293 -0.759 -23.789 1.00 98.19 83 ASP A O 1
ATOM 640 N N . TRP A 1 84 ? 8.906 -0.222 -21.637 1.00 98.25 84 TRP A N 1
ATOM 641 C CA . TRP A 1 84 ? 9.920 0.825 -21.583 1.00 98.25 84 TRP A CA 1
ATOM 642 C C . TRP A 1 84 ? 11.334 0.254 -21.706 1.00 98.25 84 TRP A C 1
ATOM 644 O O . TRP A 1 84 ? 12.118 0.771 -22.504 1.00 98.25 84 TRP A O 1
ATOM 654 N N . GLN A 1 85 ? 11.653 -0.818 -20.975 1.00 97.75 85 GLN A N 1
ATOM 655 C CA . GLN A 1 85 ? 12.958 -1.477 -21.044 1.00 97.75 85 GLN A CA 1
ATOM 656 C C . GLN A 1 85 ? 13.259 -1.958 -22.470 1.00 97.75 85 GLN A C 1
ATOM 658 O O . GLN A 1 8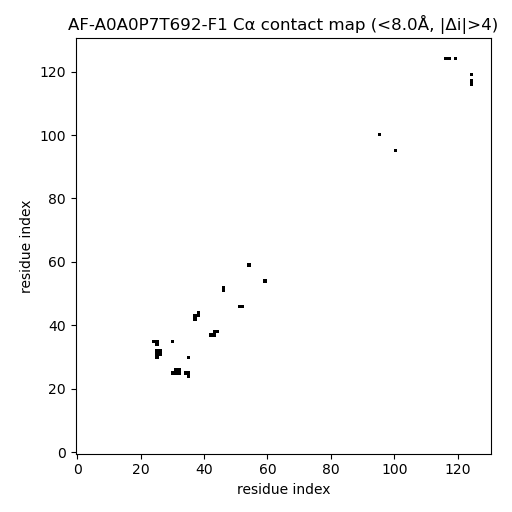5 ? 14.303 -1.608 -23.029 1.00 97.75 85 GLN A O 1
ATOM 663 N N . ASP A 1 86 ? 12.315 -2.663 -23.092 1.00 97.44 86 ASP A N 1
ATOM 664 C CA . ASP A 1 86 ? 12.429 -3.127 -24.477 1.00 97.44 86 ASP A CA 1
ATOM 665 C C . ASP A 1 86 ? 12.544 -1.954 -25.462 1.00 97.44 86 ASP A C 1
ATOM 667 O O . ASP A 1 86 ? 13.271 -2.006 -26.460 1.00 97.44 86 ASP A O 1
ATOM 671 N N . GLY A 1 87 ? 11.811 -0.868 -25.206 1.00 96.88 87 GLY A N 1
ATOM 672 C CA . GLY A 1 87 ? 11.889 0.373 -25.970 1.00 96.88 87 GLY A CA 1
ATOM 673 C C . GLY A 1 87 ? 13.288 0.982 -25.942 1.00 96.88 87 GLY A C 1
ATOM 674 O O . GLY A 1 87 ? 13.849 1.272 -27.002 1.00 96.88 87 GLY A O 1
ATOM 675 N N . VAL A 1 88 ? 13.862 1.124 -24.747 1.00 96.94 88 VAL A N 1
ATOM 676 C CA . VAL A 1 88 ? 15.209 1.665 -24.544 1.00 96.94 88 VAL A CA 1
ATOM 677 C C . VAL A 1 88 ? 16.257 0.764 -25.187 1.00 96.94 88 VAL A C 1
ATOM 679 O O . VAL A 1 88 ? 17.107 1.269 -25.918 1.00 96.94 88 VAL A O 1
ATOM 682 N N . GLU A 1 89 ? 16.187 -0.554 -24.993 1.00 96.19 89 GLU A N 1
ATOM 683 C CA . GLU A 1 89 ? 17.154 -1.485 -25.585 1.00 96.19 89 GLU A CA 1
ATOM 684 C C . GLU A 1 89 ? 17.140 -1.411 -27.119 1.00 96.19 89 GLU A C 1
ATOM 686 O O . GLU A 1 89 ? 18.191 -1.283 -27.760 1.00 96.19 89 GLU A O 1
ATOM 691 N N . ARG A 1 90 ? 15.945 -1.417 -27.724 1.00 95.50 90 ARG A N 1
ATOM 692 C CA . ARG A 1 90 ? 15.796 -1.270 -29.179 1.00 95.50 90 ARG A CA 1
ATOM 693 C C . ARG A 1 90 ? 16.333 0.065 -29.677 1.00 95.50 90 ARG A C 1
ATOM 695 O O . ARG A 1 90 ? 16.968 0.096 -30.733 1.00 95.50 90 ARG A O 1
ATOM 702 N N . GLU A 1 91 ? 16.076 1.157 -28.962 1.00 94.19 91 GLU A N 1
ATOM 703 C CA . GLU A 1 91 ? 16.541 2.486 -29.364 1.00 94.19 91 GLU A CA 1
ATOM 704 C C . GLU A 1 91 ? 18.063 2.606 -29.250 1.00 94.19 91 GLU A C 1
ATOM 706 O O . GLU A 1 91 ? 18.715 3.054 -30.192 1.00 94.19 91 GLU A O 1
ATOM 711 N N . VAL A 1 92 ? 18.655 2.114 -28.160 1.00 93.44 92 VAL A N 1
ATOM 712 C CA . VAL A 1 92 ? 20.113 2.075 -27.984 1.00 93.44 92 VAL A CA 1
ATOM 713 C C . VAL A 1 92 ? 20.764 1.245 -29.089 1.00 93.44 92 VAL A C 1
ATOM 715 O O . VAL A 1 92 ? 21.708 1.708 -29.733 1.00 93.44 92 VAL A O 1
ATOM 718 N N . LYS A 1 93 ? 20.232 0.053 -29.382 1.00 90.56 93 LYS A N 1
ATOM 719 C CA . LYS A 1 93 ? 20.740 -0.801 -30.466 1.00 90.56 93 LYS A CA 1
ATOM 720 C C . LYS A 1 93 ? 20.645 -0.112 -31.827 1.00 90.56 93 LYS A C 1
ATOM 722 O O . LYS A 1 93 ? 21.587 -0.178 -32.617 1.00 90.56 93 LYS A O 1
ATOM 727 N N . ARG A 1 94 ? 19.533 0.577 -32.096 1.00 92.25 94 ARG A N 1
ATOM 728 C CA . ARG A 1 94 ? 19.336 1.362 -33.322 1.00 92.25 94 ARG A CA 1
ATOM 729 C C . ARG A 1 94 ? 20.353 2.494 -33.431 1.00 92.25 94 ARG A C 1
ATOM 731 O O . ARG A 1 94 ? 20.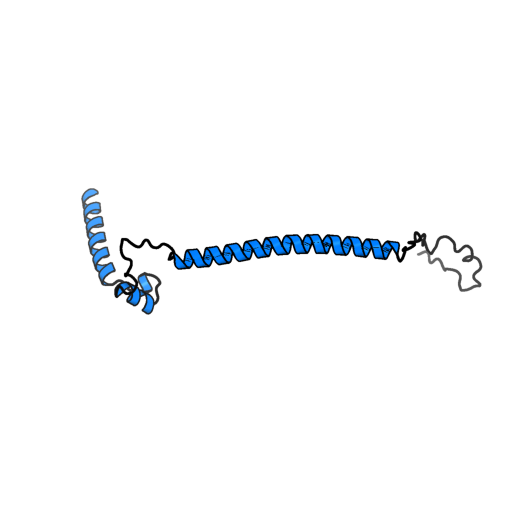916 2.695 -34.503 1.00 92.25 94 ARG A O 1
ATOM 738 N N . MET A 1 95 ? 20.612 3.206 -32.338 1.00 89.25 95 MET A N 1
ATOM 739 C CA . MET A 1 95 ? 21.591 4.292 -32.297 1.00 89.25 95 MET A CA 1
ATOM 740 C C . MET A 1 95 ? 23.014 3.779 -32.531 1.00 89.25 95 MET A C 1
ATOM 742 O O . MET A 1 95 ? 23.725 4.361 -33.344 1.00 89.25 95 MET A O 1
ATOM 746 N N . LEU A 1 96 ? 23.396 2.655 -31.917 1.00 87.06 96 LEU A N 1
ATOM 747 C CA . LEU A 1 96 ? 24.694 2.011 -32.152 1.00 87.06 96 LEU A CA 1
ATOM 748 C C . LEU A 1 96 ? 24.863 1.521 -33.599 1.00 87.06 96 LEU A C 1
ATOM 750 O O . LEU A 1 96 ? 25.958 1.602 -34.146 1.00 87.06 96 LEU A O 1
ATOM 754 N N . GLN A 1 97 ? 23.797 1.030 -34.239 1.00 85.62 97 GLN A N 1
ATOM 755 C CA . GLN A 1 97 ? 23.838 0.648 -35.657 1.00 85.62 97 GLN A CA 1
ATOM 756 C C . GLN A 1 97 ? 23.923 1.862 -36.588 1.00 85.62 97 GLN A C 1
ATOM 758 O O . GLN A 1 97 ? 24.636 1.826 -37.588 1.00 85.62 97 GLN A O 1
ATOM 763 N N . LYS A 1 98 ? 23.185 2.932 -36.274 1.00 87.69 98 LYS A N 1
ATOM 764 C CA . LYS A 1 98 ? 23.147 4.163 -37.073 1.00 87.69 98 LYS A CA 1
ATOM 765 C C . LYS A 1 98 ? 24.443 4.970 -36.953 1.00 87.69 98 LYS A C 1
ATOM 767 O O . LYS A 1 98 ? 24.854 5.605 -37.920 1.00 87.69 98 LYS A O 1
ATOM 772 N N . TYR A 1 99 ? 25.073 4.930 -35.784 1.00 80.06 99 TYR A N 1
ATOM 773 C CA . TYR A 1 99 ? 26.343 5.577 -35.484 1.00 80.06 99 TYR A CA 1
ATOM 774 C C . TYR A 1 99 ? 27.290 4.531 -34.897 1.00 80.06 99 TYR A C 1
ATOM 776 O O . TYR A 1 99 ? 27.400 4.431 -33.673 1.00 80.06 99 TYR A O 1
ATOM 784 N N . PRO A 1 100 ? 27.954 3.723 -35.743 1.00 74.81 100 PRO A N 1
ATOM 785 C CA . PRO A 1 100 ? 28.909 2.742 -35.257 1.00 74.81 100 PRO A CA 1
ATOM 786 C C . PRO A 1 100 ? 30.037 3.475 -34.530 1.00 74.81 100 PRO A C 1
ATOM 788 O O . PRO A 1 100 ? 30.867 4.143 -35.148 1.00 74.81 100 PRO A O 1
ATOM 791 N N . LEU A 1 101 ? 30.053 3.372 -33.199 1.00 63.81 101 LEU A N 1
ATOM 792 C CA . LEU A 1 101 ? 31.186 3.816 -32.403 1.00 63.81 101 LEU A CA 1
ATOM 793 C C . LEU A 1 101 ? 32.351 2.879 -32.712 1.00 63.81 101 LEU A C 1
ATOM 795 O O . LEU A 1 101 ? 32.444 1.779 -32.168 1.00 63.81 101 LEU A O 1
ATOM 799 N N . VAL A 1 102 ? 33.246 3.318 -33.595 1.00 64.56 102 VAL A N 1
ATOM 800 C CA . VAL A 1 102 ? 34.549 2.680 -33.766 1.00 64.56 102 VAL A CA 1
ATOM 801 C C . VAL A 1 102 ? 35.381 3.035 -32.538 1.00 64.56 102 VAL A C 1
ATOM 803 O O . VAL A 1 102 ? 36.144 4.002 -32.538 1.00 64.56 102 VAL A O 1
ATOM 806 N N . VAL A 1 103 ? 35.195 2.269 -31.463 1.00 63.38 103 VAL A N 1
ATOM 807 C CA . VAL A 1 103 ? 36.103 2.291 -30.318 1.00 63.38 103 VAL A CA 1
ATOM 808 C C . VAL A 1 103 ? 37.411 1.697 -30.820 1.00 63.38 103 VAL A C 1
ATOM 810 O O . VAL A 1 103 ? 37.593 0.482 -30.851 1.00 63.38 103 VAL A O 1
ATOM 813 N N . HIS A 1 104 ? 38.304 2.564 -31.288 1.00 57.31 104 HIS A N 1
ATOM 814 C CA . HIS A 1 104 ? 39.691 2.176 -31.461 1.00 57.31 104 HIS A CA 1
ATOM 815 C C . HIS A 1 104 ? 40.174 1.765 -30.072 1.00 57.31 104 HIS A C 1
ATOM 817 O O . HIS A 1 104 ? 39.983 2.543 -29.129 1.00 57.31 104 HIS A O 1
ATOM 823 N N . PRO A 1 105 ? 40.754 0.564 -29.903 1.00 53.09 105 PRO A N 1
ATOM 824 C CA . PRO A 1 105 ? 41.491 0.264 -28.696 1.00 53.09 105 PRO A CA 1
ATOM 825 C C . PRO A 1 105 ? 42.503 1.390 -28.549 1.00 53.09 105 PRO A C 1
ATOM 827 O O . PRO A 1 105 ? 43.380 1.567 -29.393 1.00 53.09 105 PRO A O 1
ATOM 830 N N . ALA A 1 106 ? 42.319 2.204 -27.520 1.00 50.84 106 ALA A N 1
ATOM 831 C CA . ALA A 1 106 ? 43.327 3.131 -27.077 1.00 50.84 106 ALA A CA 1
ATOM 832 C C . ALA A 1 106 ? 44.517 2.286 -26.620 1.00 50.84 106 ALA A C 1
ATOM 834 O O . ALA A 1 106 ? 44.656 1.981 -25.438 1.00 50.84 106 ALA A O 1
ATOM 835 N N . VAL A 1 107 ? 45.396 1.917 -27.551 1.00 49.28 107 VAL A N 1
ATOM 836 C CA . VAL A 1 107 ? 46.791 1.617 -27.231 1.00 49.28 107 VAL A CA 1
ATOM 837 C C . VAL A 1 107 ? 47.463 2.967 -26.984 1.00 49.28 107 VAL A C 1
ATOM 839 O O . VAL A 1 107 ? 48.348 3.399 -27.705 1.00 49.28 107 VAL A O 1
ATOM 842 N N . PHE A 1 108 ? 46.969 3.686 -25.981 1.00 49.00 108 PHE A N 1
ATOM 843 C CA . PHE A 1 108 ? 47.601 4.878 -25.449 1.00 49.00 108 PHE A CA 1
ATOM 844 C C . PHE A 1 108 ? 48.341 4.457 -24.181 1.00 49.00 108 PHE A C 1
ATOM 846 O O . PHE A 1 108 ? 48.044 4.906 -23.078 1.00 49.00 108 PHE A O 1
ATOM 853 N N . ALA A 1 109 ? 49.346 3.596 -24.351 1.00 50.59 109 ALA A N 1
ATOM 854 C CA . ALA A 1 109 ? 50.589 3.843 -23.641 1.00 50.59 109 ALA A CA 1
ATOM 855 C C . ALA A 1 109 ? 51.207 5.053 -24.354 1.00 50.59 109 ALA A C 1
ATOM 857 O O . ALA A 1 109 ? 51.915 4.901 -25.343 1.00 50.59 109 ALA A O 1
ATOM 858 N N . ILE A 1 110 ? 50.839 6.258 -23.906 1.00 55.66 110 ILE A N 1
ATOM 859 C CA . ILE A 1 110 ? 51.222 7.550 -24.513 1.00 55.66 110 ILE A CA 1
ATOM 860 C C . ILE A 1 110 ? 52.755 7.730 -24.561 1.00 55.66 110 ILE A C 1
ATOM 862 O O . ILE A 1 110 ? 53.245 8.623 -25.234 1.00 55.66 110 ILE A O 1
ATOM 866 N N . ASP A 1 111 ? 53.515 6.847 -23.911 1.00 55.19 111 ASP A N 1
ATOM 867 C CA . ASP A 1 111 ? 54.957 6.980 -23.718 1.00 55.19 111 ASP A CA 1
ATOM 868 C C . ASP A 1 111 ? 55.811 5.915 -24.431 1.00 55.19 111 ASP A C 1
ATOM 870 O O . ASP A 1 111 ? 57.017 5.861 -24.220 1.00 55.19 111 ASP A O 1
ATOM 874 N N . SER A 1 112 ? 55.232 5.024 -25.250 1.00 53.56 112 SER A N 1
ATOM 875 C CA . SER A 1 112 ? 56.006 3.873 -25.758 1.00 53.56 112 SER A CA 1
ATOM 876 C C . SER A 1 112 ? 56.562 4.004 -27.180 1.00 53.56 112 SER A C 1
ATOM 878 O O . SER A 1 112 ? 57.285 3.102 -27.595 1.00 53.56 112 SER A O 1
ATOM 880 N N . ASP A 1 113 ? 56.260 5.077 -27.917 1.00 55.84 113 ASP A N 1
ATOM 881 C CA . ASP A 1 113 ? 56.731 5.243 -29.308 1.00 55.84 113 ASP A CA 1
ATOM 882 C C . ASP A 1 113 ? 57.310 6.638 -29.605 1.00 55.84 113 ASP A C 1
ATOM 884 O O . ASP A 1 113 ? 57.331 7.094 -30.744 1.00 55.84 113 ASP A O 1
ATOM 888 N N . ASN A 1 114 ? 57.794 7.350 -28.580 1.00 57.56 114 ASN A N 1
ATOM 889 C CA . ASN A 1 114 ? 58.560 8.579 -28.792 1.00 57.56 114 ASN A CA 1
ATOM 890 C C . ASN A 1 114 ? 60.058 8.258 -28.901 1.00 57.56 114 ASN A C 1
ATOM 892 O O . ASN A 1 114 ? 60.830 8.494 -27.971 1.00 57.56 114 ASN A O 1
ATOM 896 N N . THR A 1 115 ? 60.486 7.719 -30.042 1.00 57.34 115 THR A N 1
ATOM 897 C CA . THR A 1 115 ? 61.910 7.457 -30.334 1.00 57.34 115 THR A CA 1
ATOM 898 C C . THR A 1 115 ? 62.747 8.730 -30.546 1.00 57.34 115 THR A C 1
ATOM 900 O O . THR A 1 115 ? 63.953 8.632 -30.743 1.00 57.34 115 THR A O 1
ATOM 903 N N . ASP A 1 116 ? 62.141 9.923 -30.485 1.00 57.44 116 ASP A N 1
ATOM 904 C CA . ASP A 1 116 ? 62.804 11.223 -30.690 1.00 57.44 116 ASP A CA 1
ATOM 905 C C . ASP A 1 116 ? 63.234 11.931 -29.387 1.00 57.44 116 ASP A C 1
ATOM 907 O O . ASP A 1 116 ? 63.788 13.033 -29.427 1.00 57.44 116 ASP A O 1
ATOM 911 N N . SER A 1 117 ? 63.033 11.315 -28.213 1.00 57.91 117 SER A N 1
ATOM 912 C CA . SER A 1 117 ? 63.416 11.932 -26.929 1.00 57.91 117 SER A CA 1
ATOM 913 C C . SER A 1 117 ? 64.935 12.132 -26.761 1.00 57.91 117 SER A C 1
ATOM 915 O O . SER A 1 117 ? 65.349 12.970 -25.958 1.00 57.91 117 SER A O 1
ATOM 917 N N . ASP A 1 118 ? 65.756 11.412 -27.533 1.00 59.81 118 ASP A N 1
ATOM 918 C CA . ASP A 1 118 ? 67.225 11.486 -27.505 1.00 59.81 118 ASP A CA 1
ATOM 919 C C . ASP A 1 118 ? 67.811 12.630 -28.359 1.00 59.81 118 ASP A C 1
ATOM 921 O O . ASP A 1 118 ? 69.005 12.923 -28.269 1.00 59.81 118 ASP A O 1
ATOM 925 N N . LEU A 1 119 ? 66.997 13.316 -29.175 1.00 64.81 119 LEU A N 1
ATOM 926 C CA . LEU A 1 119 ? 67.449 14.390 -30.079 1.00 64.81 119 LEU A CA 1
ATOM 927 C C . LEU A 1 119 ? 67.201 15.806 -29.539 1.00 64.81 119 LEU A C 1
ATOM 929 O O . LEU A 1 119 ? 67.400 16.794 -30.252 1.00 64.81 119 LEU A O 1
ATOM 933 N N . LEU A 1 120 ? 66.775 15.936 -28.281 1.00 67.44 120 LEU A N 1
ATOM 934 C CA . LEU A 1 120 ? 66.478 17.240 -27.698 1.00 67.44 120 LEU A CA 1
ATOM 935 C C . LEU A 1 120 ? 67.768 18.056 -27.480 1.00 67.44 120 LEU A C 1
ATOM 937 O O . LEU A 1 120 ? 68.702 17.571 -26.828 1.00 67.44 120 LEU A O 1
ATOM 941 N N . PRO A 1 121 ? 67.842 19.305 -27.988 1.00 65.25 121 PRO A N 1
ATOM 942 C CA . PRO A 1 121 ? 68.998 20.162 -27.773 1.00 65.25 121 PRO A CA 1
ATOM 943 C C . PRO A 1 121 ? 69.129 20.522 -26.279 1.00 65.25 121 PRO A C 1
ATOM 945 O O . PRO A 1 121 ? 68.115 20.726 -25.598 1.00 65.25 121 PRO A O 1
ATOM 948 N N . PRO A 1 122 ? 70.356 20.645 -25.736 1.00 60.81 122 PRO A N 1
ATOM 949 C CA . PRO A 1 122 ? 70.555 21.106 -24.360 1.00 60.81 122 PRO A CA 1
ATOM 950 C C . PRO A 1 122 ? 69.888 22.481 -24.162 1.00 60.81 122 PRO A C 1
ATOM 952 O O . PRO A 1 122 ? 70.068 23.342 -25.027 1.00 60.81 122 PRO A O 1
ATOM 955 N N . PRO A 1 123 ? 69.130 22.741 -23.072 1.00 60.25 123 PRO A N 1
ATOM 956 C CA . PRO A 1 123 ? 69.056 22.024 -21.792 1.00 60.25 123 PRO A CA 1
ATOM 957 C C . PRO A 1 123 ? 67.786 21.166 -21.597 1.00 60.25 123 PRO A C 1
ATOM 959 O O . PRO A 1 123 ? 67.417 20.880 -20.462 1.00 60.25 123 PRO A O 1
ATOM 962 N N . LEU A 1 124 ? 67.090 20.777 -22.669 1.00 60.00 124 LEU A N 1
ATOM 963 C CA . LEU A 1 124 ? 65.784 20.098 -22.584 1.00 60.00 124 LEU A CA 1
ATOM 964 C C . LEU A 1 124 ? 65.872 18.581 -22.339 1.00 60.00 124 LEU A C 1
ATOM 966 O O . LEU A 1 124 ? 64.856 17.893 -22.378 1.00 60.00 124 LEU A O 1
ATOM 970 N N . GLN A 1 125 ? 67.071 18.054 -22.082 1.00 66.00 125 GLN A N 1
ATOM 971 C CA . GLN A 1 125 ? 67.255 16.648 -21.735 1.00 66.00 125 GLN A CA 1
ATOM 972 C C . GLN A 1 125 ? 66.837 16.392 -20.274 1.00 66.00 125 GLN A C 1
ATOM 974 O O . GLN A 1 125 ? 67.156 17.210 -19.403 1.00 66.00 125 GLN A O 1
ATOM 979 N N . PRO A 1 126 ? 66.151 15.272 -19.974 1.00 63.34 126 PRO A N 1
ATOM 980 C CA . PRO A 1 126 ? 65.708 14.959 -18.619 1.00 63.34 126 PRO A CA 1
ATOM 981 C C . PRO A 1 126 ? 66.900 14.835 -17.662 1.00 63.34 126 PRO A C 1
ATOM 983 O O . PRO A 1 126 ? 67.776 13.991 -17.848 1.00 63.34 126 PRO A O 1
ATOM 986 N N . GLN A 1 127 ? 66.942 15.659 -16.614 1.00 63.44 127 GLN A N 1
ATOM 987 C CA . GLN A 1 127 ? 67.953 15.528 -15.566 1.00 63.44 127 GLN A CA 1
ATOM 988 C C . GLN A 1 127 ? 67.520 14.448 -14.573 1.00 63.44 127 GLN A C 1
ATOM 990 O O . GLN A 1 127 ? 66.557 14.616 -13.825 1.00 63.44 127 GLN A O 1
ATOM 995 N N . VAL A 1 128 ? 68.240 13.328 -14.566 1.00 62.66 128 VAL A N 1
ATOM 996 C CA . VAL A 1 128 ? 68.101 12.289 -13.542 1.00 62.66 128 VAL A CA 1
ATOM 997 C C . VAL A 1 128 ? 68.793 12.770 -12.271 1.00 62.66 128 VAL A C 1
ATOM 999 O O . VAL A 1 128 ? 70.018 12.768 -12.176 1.00 62.66 128 VAL A O 1
ATOM 1002 N N . PHE A 1 129 ? 68.009 13.200 -11.286 1.00 55.03 129 PHE A N 1
ATOM 1003 C CA . PHE A 1 129 ? 68.519 13.485 -9.949 1.00 55.03 129 PHE A CA 1
ATOM 1004 C C . PHE A 1 129 ? 68.553 12.183 -9.147 1.00 55.03 129 PHE A C 1
ATOM 1006 O O . PHE A 1 129 ? 67.519 11.685 -8.706 1.00 55.03 129 PHE A O 1
ATOM 1013 N N . THR A 1 130 ? 69.742 11.615 -8.971 1.00 51.78 130 THR A N 1
ATOM 1014 C CA . THR A 1 130 ? 69.974 10.525 -8.016 1.00 51.78 130 THR A CA 1
ATOM 1015 C C . THR A 1 130 ? 70.348 11.127 -6.663 1.00 51.78 130 THR A C 1
ATOM 1017 O O . THR A 1 130 ? 71.300 11.905 -6.592 1.00 51.78 130 THR A O 1
ATOM 1020 N N . HIS A 1 131 ? 69.581 10.794 -5.624 1.00 42.03 131 HIS A N 1
ATOM 1021 C CA . HIS A 1 131 ? 69.869 11.127 -4.225 1.00 42.03 131 HIS A CA 1
ATOM 1022 C C . HIS A 1 131 ? 71.090 10.354 -3.704 1.00 42.03 131 HIS A C 1
ATOM 1024 O O . HIS A 1 131 ? 71.252 9.180 -4.102 1.00 42.03 131 HIS A O 1
#

Sequence (131 aa):
MRGYMHVYGVSLLQCCAVTFIEKLDAQSLNLSSAEFERYMSGQVS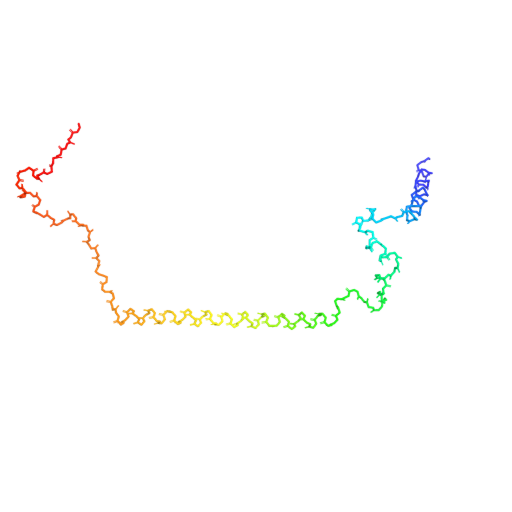QVDPRSSPGPSLDLLAVLGARQEQVLQGAQKLERDLIDWQDGVEREVKRMLQKYPLVVHPAVFAIDSDNTDSDLLPPPLQPQVFTH

Organism: Scleropages formosus (NCBI:txid113540)

Mean predicted aligned error: 19.93 Å

Foldseek 3Di:
DVVVCVVVVVVVVVVVVVVCVVVPAQVNVVHDRVVVCCVVVCVVPPQDPVRDPDDPVVNVVVVVVVVVVVVVVVVVVVVVVVVVVVVVVVVVVVVCVVPVPPPDPPPPPVPDPCPPLVVDDPPPRDDDDDD

pLDDT: mean 76.48, std 17.47, range [42.03, 98.38]

Radius of gyration: 43.46 Å; Cα contacts (8 Å, |Δi|>4): 20; chains: 1; bounding box: 97×43×97 Å

Secondary structure (DSSP, 8-state):
-HHHHHHHHHHHHHHHHHHHHHT--TGGGT--HHHHHHHHTTTT----TTS-SPPPHHHHHHHHHHHHHHHHHHHHHHHHHHHHHHHHHHHHHHHHHHS----------TTSS-TTGGGPPTT-S------